Protein AF-A0A356NGY8-F1 (afdb_monomer_lite)

Radius of gyration: 26.04 Å; chains: 1; bounding box: 61×22×61 Å

Foldseek 3Di:
DPVVVVVVVVVVVVVVVVVVVVVVPPPVVVVVVVVVVVVVVVCCVVCVVPPCPVVCVVVD

Sequence (60 aa):
MSHAFAKIIRVWEIFQEFVQFLKQEKKWWLWPLVIILLLLGALIVFSSSSALAPFMYPFM

Structure (mmCIF, N/CA/C/O backbone):
data_AF-A0A356NGY8-F1
#
_entry.id   AF-A0A356NGY8-F1
#
loop_
_atom_site.group_PDB
_atom_site.id
_atom_site.type_symbol
_atom_site.label_atom_id
_atom_site.label_alt_id
_atom_site.label_comp_id
_atom_site.label_asym_id
_atom_site.label_entity_id
_atom_site.label_seq_id
_atom_site.pdbx_PDB_ins_code
_atom_site.Cartn_x
_atom_site.Cartn_y
_atom_site.Cartn_z
_atom_site.occupancy
_atom_site.B_iso_or_equiv
_atom_site.auth_seq_id
_atom_site.auth_comp_id
_atom_site.auth_asym_id
_atom_site.auth_atom_id
_atom_site.pdbx_PDB_model_num
ATOM 1 N N . MET A 1 1 ? -30.806 -10.730 35.048 1.00 54.47 1 MET A N 1
ATOM 2 C CA . MET A 1 1 ? -30.980 -10.727 33.575 1.00 54.47 1 MET A CA 1
ATOM 3 C C . MET A 1 1 ? -30.249 -9.580 32.839 1.00 54.47 1 MET A C 1
ATOM 5 O O . MET A 1 1 ? -30.326 -9.542 31.623 1.00 54.47 1 MET A O 1
ATOM 9 N N . SER A 1 2 ? -29.527 -8.664 33.515 1.00 61.75 2 SER A N 1
ATOM 10 C CA . SER A 1 2 ? -28.954 -7.438 32.899 1.00 61.75 2 SER A CA 1
ATOM 11 C C . SER A 1 2 ? -27.499 -7.573 32.381 1.00 61.75 2 SER A C 1
ATOM 13 O O . SER A 1 2 ? -27.117 -6.938 31.403 1.00 61.75 2 SER A O 1
ATOM 15 N N . HIS A 1 3 ? -26.681 -8.466 32.955 1.00 63.12 3 HIS A N 1
ATOM 16 C CA . HIS A 1 3 ? -25.234 -8.528 32.667 1.00 63.12 3 HIS A CA 1
ATOM 17 C C . HIS A 1 3 ? -24.849 -9.010 31.253 1.00 63.12 3 HIS A C 1
ATOM 19 O O . HIS A 1 3 ? -23.748 -8.720 30.790 1.00 63.12 3 HIS A O 1
ATOM 25 N N . ALA A 1 4 ? -25.728 -9.738 30.556 1.00 68.12 4 ALA A N 1
ATOM 26 C CA . ALA A 1 4 ? -25.424 -10.300 29.236 1.00 68.12 4 ALA A CA 1
ATOM 27 C C . ALA A 1 4 ? -25.447 -9.243 28.114 1.00 68.12 4 ALA A C 1
ATOM 29 O O . ALA A 1 4 ? -24.611 -9.285 27.214 1.00 68.12 4 ALA A O 1
ATOM 30 N N . PHE A 1 5 ? -26.348 -8.260 28.201 1.00 69.12 5 PHE A N 1
ATOM 31 C CA . PHE A 1 5 ? -26.484 -7.200 27.195 1.00 69.12 5 PHE A CA 1
ATOM 32 C C . PHE A 1 5 ? -25.267 -6.270 27.169 1.00 69.12 5 PHE A C 1
ATOM 34 O O . PHE A 1 5 ? -24.745 -5.960 26.100 1.00 69.12 5 PHE A O 1
ATOM 41 N N . ALA A 1 6 ? -24.741 -5.909 28.343 1.00 75.81 6 ALA A N 1
ATOM 42 C CA . ALA A 1 6 ? -23.537 -5.086 28.452 1.00 75.81 6 ALA A CA 1
ATOM 43 C C . ALA A 1 6 ? -22.295 -5.763 27.837 1.00 75.81 6 ALA A C 1
ATOM 45 O O . ALA A 1 6 ? -21.412 -5.090 27.305 1.00 75.81 6 ALA A O 1
ATOM 46 N N . LYS A 1 7 ? -22.229 -7.101 27.873 1.00 72.94 7 LYS A N 1
ATOM 47 C CA . LYS A 1 7 ? -21.110 -7.862 27.302 1.00 72.94 7 LYS A CA 1
ATOM 48 C C . LYS A 1 7 ? -21.093 -7.800 25.774 1.00 72.94 7 LYS A C 1
ATOM 50 O O . LYS A 1 7 ? -20.022 -7.670 25.193 1.00 72.94 7 LYS A O 1
ATOM 55 N N . ILE A 1 8 ? -22.261 -7.866 25.138 1.00 77.81 8 ILE A N 1
ATOM 56 C CA . ILE A 1 8 ? -22.400 -7.785 23.676 1.00 77.81 8 ILE A CA 1
ATOM 57 C C . ILE A 1 8 ? -22.014 -6.401 23.150 1.00 77.81 8 ILE A C 1
ATOM 59 O O . ILE A 1 8 ? -21.293 -6.313 22.159 1.00 77.81 8 ILE A O 1
ATOM 63 N N . ILE A 1 9 ? -22.413 -5.337 23.852 1.00 82.50 9 ILE A N 1
ATOM 64 C CA . ILE A 1 9 ? -22.072 -3.958 23.475 1.00 82.50 9 ILE A CA 1
ATOM 65 C C . ILE A 1 9 ? -20.550 -3.751 23.511 1.00 82.50 9 ILE A C 1
ATOM 67 O O . ILE A 1 9 ? -19.983 -3.240 22.551 1.00 82.50 9 ILE A O 1
ATOM 71 N N . ARG A 1 10 ? -19.862 -4.254 24.549 1.00 83.00 10 ARG A N 1
ATOM 72 C CA . ARG A 1 10 ? -18.390 -4.183 24.635 1.00 83.00 10 ARG A CA 1
ATOM 73 C C . ARG A 1 10 ? -17.667 -4.888 23.490 1.00 83.00 10 ARG A C 1
ATOM 75 O O . ARG A 1 10 ? -16.649 -4.397 23.020 1.00 83.00 10 ARG A O 1
ATOM 82 N N . VAL A 1 11 ? -18.151 -6.053 23.056 1.00 84.69 11 VAL A N 1
ATOM 83 C CA . VAL A 1 11 ? -17.524 -6.785 21.938 1.00 84.69 11 VAL A CA 1
ATOM 84 C C . VAL A 1 11 ? -17.646 -5.989 20.639 1.00 84.69 11 VAL A C 1
ATOM 86 O O . VAL A 1 11 ? -16.727 -6.002 19.821 1.00 84.69 11 VAL A O 1
ATOM 89 N N . TRP A 1 12 ? -18.753 -5.266 20.472 1.00 84.56 12 TRP A N 1
ATOM 90 C CA . TRP A 1 12 ? -18.981 -4.413 19.313 1.00 84.56 12 TRP A CA 1
ATOM 91 C C . TRP A 1 12 ? -18.039 -3.202 19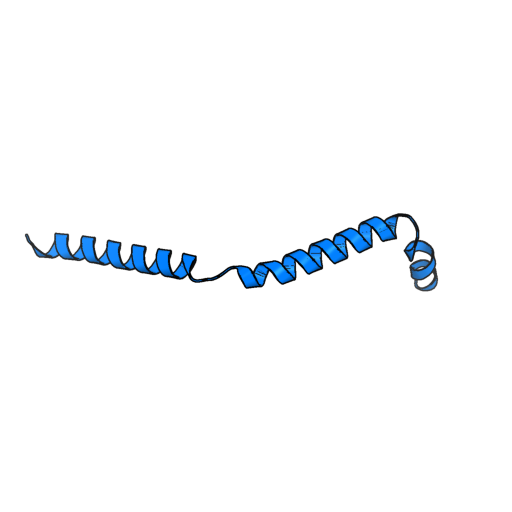.280 1.00 84.56 12 TRP A C 1
ATOM 93 O O . TRP A 1 12 ? -17.478 -2.904 18.226 1.00 84.56 12 TRP A O 1
ATOM 103 N N . GLU A 1 13 ? -17.793 -2.563 20.429 1.00 86.31 13 GLU A N 1
ATOM 104 C CA . GLU A 1 13 ? -16.836 -1.449 20.542 1.00 86.31 13 GLU A CA 1
ATOM 105 C C . GLU A 1 13 ? -15.412 -1.873 20.161 1.00 86.31 13 GLU A C 1
ATOM 107 O O . GLU A 1 13 ? -14.774 -1.209 19.346 1.00 86.31 13 GLU A O 1
ATOM 112 N N . ILE A 1 14 ? -14.954 -3.033 20.647 1.00 87.31 14 ILE A N 1
ATOM 113 C CA . ILE A 1 14 ? -13.631 -3.583 20.299 1.00 87.31 14 ILE A CA 1
ATOM 114 C C . ILE A 1 14 ? -13.514 -3.810 18.784 1.00 87.31 14 ILE A C 1
ATOM 116 O O . ILE A 1 14 ? -12.479 -3.529 18.178 1.00 87.31 14 ILE A O 1
ATOM 120 N N . PHE A 1 15 ? -14.581 -4.303 18.149 1.00 89.06 15 PHE A N 1
ATOM 121 C CA . PHE A 1 15 ? -14.611 -4.501 16.701 1.00 89.06 15 PHE A CA 1
ATOM 122 C C . PHE A 1 15 ? -14.508 -3.178 15.935 1.00 89.06 15 PHE A C 1
ATOM 124 O O . PHE A 1 15 ? -13.789 -3.099 14.936 1.00 89.06 15 PHE A O 1
ATOM 131 N N . GLN A 1 16 ? -15.202 -2.135 16.393 1.00 87.31 16 GLN A N 1
ATOM 132 C CA . GLN A 1 16 ? -15.136 -0.817 15.766 1.00 87.31 16 GLN A CA 1
ATOM 133 C C . GLN A 1 16 ? -13.754 -0.177 15.923 1.00 87.31 16 GLN A C 1
ATOM 135 O O . GLN A 1 16 ? -13.216 0.303 14.925 1.00 87.31 16 GLN A O 1
ATOM 140 N N . GLU A 1 17 ? -13.152 -0.234 17.113 1.00 86.94 17 GLU A N 1
ATOM 141 C CA . GLU A 1 17 ? -11.784 0.246 17.351 1.00 86.94 17 GLU A CA 1
ATOM 142 C C . GLU A 1 17 ? -10.773 -0.474 16.453 1.00 86.94 17 GLU A C 1
ATOM 144 O O . GLU A 1 17 ? -9.927 0.170 15.832 1.00 86.94 17 GLU A O 1
ATOM 149 N N . PHE A 1 18 ? -10.904 -1.795 16.296 1.00 86.31 18 PHE A N 1
ATOM 150 C CA . PHE A 1 18 ? -10.031 -2.582 15.426 1.00 86.31 18 PHE A CA 1
ATOM 151 C C . PHE A 1 18 ? -10.163 -2.187 13.947 1.00 86.31 18 PHE A C 1
ATOM 153 O O . PHE A 1 18 ? -9.161 -1.997 13.256 1.00 86.31 18 PHE A O 1
ATOM 160 N N . VAL A 1 19 ? -11.390 -2.002 13.447 1.00 84.56 19 VAL A N 1
ATOM 161 C CA . VAL A 1 19 ? -11.631 -1.541 12.066 1.00 84.56 19 VAL A CA 1
ATOM 162 C C . VAL A 1 19 ? -11.106 -0.119 11.858 1.00 84.56 19 VAL A C 1
ATOM 164 O O . VAL A 1 19 ? -10.561 0.189 10.796 1.00 84.56 19 VAL A O 1
ATOM 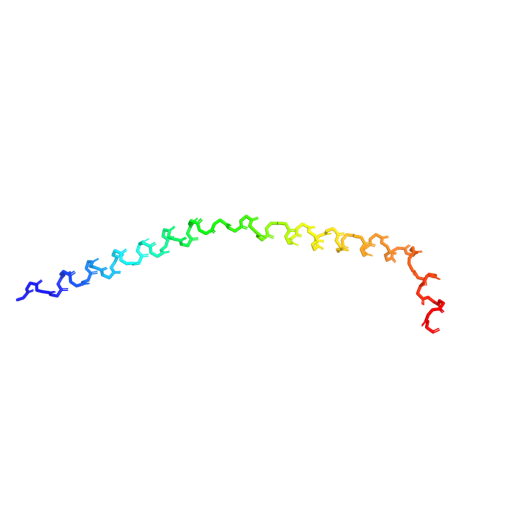167 N N . GLN A 1 20 ? -11.234 0.744 12.863 1.00 83.31 20 GLN A N 1
ATOM 168 C CA . GLN A 1 20 ? -10.710 2.105 12.827 1.00 83.31 20 GLN A CA 1
ATOM 169 C C . GLN A 1 20 ? -9.174 2.101 12.786 1.00 83.31 20 GLN A C 1
ATOM 171 O O . GLN A 1 20 ? -8.593 2.815 11.969 1.00 83.31 20 GLN A O 1
ATOM 176 N N . PHE A 1 21 ? -8.528 1.215 13.551 1.00 79.88 21 PHE A N 1
ATOM 177 C CA . PHE A 1 21 ? -7.080 0.986 13.529 1.00 79.88 21 PHE A CA 1
ATOM 178 C C . PHE A 1 21 ? -6.595 0.471 12.163 1.00 79.88 21 PHE A C 1
ATOM 180 O O . PHE A 1 21 ? -5.671 1.033 11.579 1.00 79.88 21 PHE A O 1
ATOM 187 N N . LEU A 1 22 ? -7.280 -0.521 11.581 1.00 75.50 22 LEU A N 1
ATOM 188 C CA . LEU A 1 22 ? -6.982 -1.039 10.235 1.00 75.50 22 LEU A CA 1
ATOM 189 C C . LEU A 1 22 ? -7.103 0.026 9.138 1.00 75.50 22 LEU A C 1
ATOM 191 O O . LEU A 1 22 ? -6.408 -0.038 8.124 1.00 75.50 22 LEU A O 1
ATOM 195 N N . LYS A 1 23 ? -8.000 0.998 9.319 1.00 72.44 23 LYS A N 1
ATOM 196 C CA . LYS A 1 23 ? -8.164 2.139 8.410 1.00 72.44 23 LYS A CA 1
ATOM 197 C C . LYS A 1 23 ? -7.069 3.196 8.614 1.00 72.44 23 LYS A C 1
ATOM 199 O O . LYS A 1 23 ? -6.748 3.923 7.673 1.00 72.44 23 LYS A O 1
ATOM 204 N N . GLN A 1 24 ? -6.516 3.273 9.826 1.00 73.44 24 GLN A N 1
ATOM 205 C CA . GLN A 1 24 ? -5.441 4.182 10.222 1.00 73.44 24 GLN A CA 1
ATOM 206 C C . GLN A 1 24 ? -4.069 3.728 9.707 1.00 73.44 24 GLN A C 1
ATOM 208 O O . GLN A 1 24 ? -3.235 4.582 9.397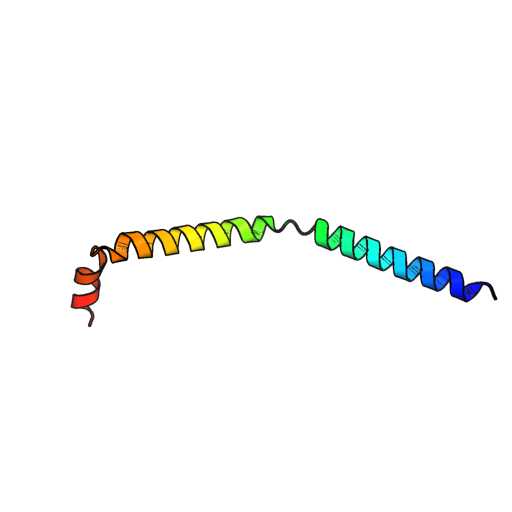 1.00 73.44 24 GLN A O 1
ATOM 213 N N . GLU A 1 25 ? -3.861 2.413 9.568 1.00 72.00 25 GLU A N 1
ATOM 214 C CA . GLU A 1 25 ? -2.692 1.798 8.928 1.00 72.0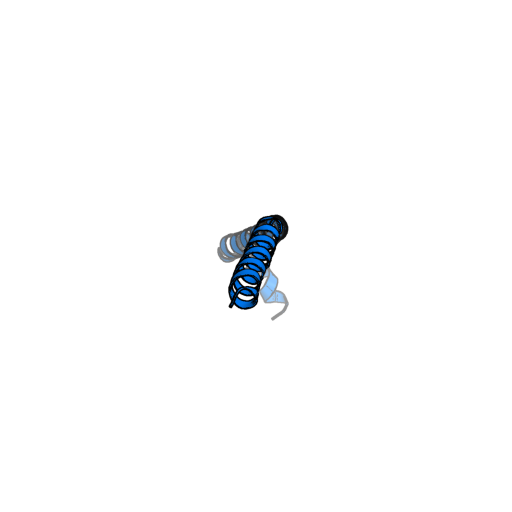0 25 GLU A CA 1
ATOM 215 C C . GLU A 1 25 ? -2.647 2.198 7.445 1.00 72.00 25 GLU A C 1
ATOM 217 O O . GLU A 1 25 ? -3.095 1.494 6.531 1.00 72.00 25 GLU A O 1
ATOM 222 N N . LYS A 1 26 ? -2.144 3.410 7.196 1.00 66.19 26 LYS A N 1
ATOM 223 C CA . LYS A 1 26 ? -1.939 3.968 5.868 1.00 66.19 26 LYS A CA 1
ATOM 224 C C . LYS A 1 26 ? -0.990 3.039 5.114 1.00 66.19 26 LYS A C 1
ATOM 226 O O . LYS A 1 26 ? 0.226 3.189 5.189 1.00 66.19 26 LYS A O 1
ATOM 231 N N . LYS A 1 27 ? -1.556 2.176 4.262 1.00 65.81 27 LYS A N 1
ATOM 232 C CA . LYS A 1 27 ? -0.876 1.375 3.217 1.00 65.81 27 LYS A CA 1
ATOM 233 C C . LYS A 1 27 ? -0.052 2.206 2.207 1.00 65.81 27 LYS A C 1
ATOM 235 O O . LYS A 1 27 ? 0.349 1.703 1.165 1.00 65.81 27 LYS A O 1
ATOM 240 N N . TRP A 1 28 ? 0.233 3.470 2.509 1.00 68.25 28 TRP A N 1
ATOM 241 C CA . TRP A 1 28 ? 1.145 4.353 1.792 1.00 68.25 28 TRP A CA 1
ATOM 242 C C . TRP A 1 28 ? 2.573 3.795 1.741 1.00 68.25 28 TRP A C 1
ATOM 244 O O . TRP A 1 28 ? 3.306 4.124 0.819 1.00 68.25 28 TRP A O 1
ATOM 254 N N . TRP A 1 29 ? 2.949 2.901 2.663 1.00 73.81 29 TRP A N 1
ATOM 255 C CA . TRP A 1 29 ? 4.224 2.174 2.616 1.00 73.81 29 TRP A CA 1
ATOM 256 C C . TRP A 1 29 ? 4.313 1.110 1.512 1.00 73.81 29 TRP A C 1
ATOM 258 O O . TRP A 1 29 ? 5.409 0.803 1.056 1.00 73.81 29 TRP A O 1
ATOM 268 N N . LEU A 1 30 ? 3.191 0.565 1.034 1.00 79.06 30 LEU A N 1
ATOM 269 C CA . LEU A 1 30 ? 3.204 -0.404 -0.074 1.00 79.06 30 LEU A CA 1
ATOM 270 C C . LEU A 1 30 ? 3.383 0.278 -1.432 1.00 79.06 30 LEU A C 1
ATOM 272 O O . LEU A 1 30 ? 3.914 -0.318 -2.363 1.00 79.06 30 LEU A O 1
ATOM 276 N N . T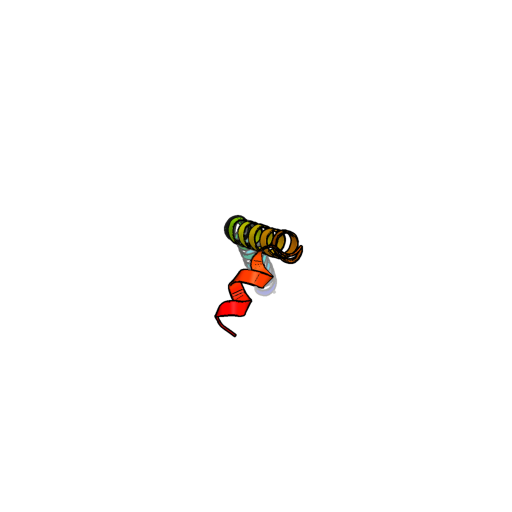RP A 1 31 ? 2.970 1.539 -1.534 1.00 87.50 31 TRP A N 1
ATOM 277 C CA . TRP A 1 31 ? 3.073 2.335 -2.752 1.00 87.50 31 TRP A CA 1
ATOM 278 C C . TRP A 1 31 ? 4.505 2.420 -3.324 1.00 87.50 31 TRP A C 1
ATOM 280 O O . TRP A 1 31 ? 4.671 2.111 -4.506 1.00 87.50 31 TRP A O 1
ATOM 290 N N . PRO A 1 32 ? 5.559 2.752 -2.543 1.00 88.25 32 PRO A N 1
ATOM 291 C CA . PRO A 1 32 ? 6.932 2.772 -3.052 1.00 88.25 32 PRO A CA 1
ATOM 292 C C . PRO A 1 32 ? 7.419 1.394 -3.523 1.00 88.25 32 PRO A C 1
ATOM 294 O O . PRO A 1 32 ? 8.087 1.313 -4.551 1.00 88.25 32 PRO A O 1
ATOM 297 N N . LEU A 1 33 ? 7.040 0.308 -2.840 1.00 90.31 33 LEU A N 1
ATOM 298 C CA . LEU A 1 33 ? 7.389 -1.054 -3.258 1.00 90.31 33 LEU A CA 1
ATOM 299 C C . LEU A 1 33 ? 6.759 -1.401 -4.618 1.00 90.31 33 LEU A C 1
ATOM 301 O O . LEU A 1 33 ? 7.435 -1.919 -5.506 1.00 90.31 33 LEU A O 1
ATOM 305 N N . VAL A 1 34 ? 5.475 -1.077 -4.797 1.00 92.25 34 VAL A N 1
ATOM 306 C CA . VAL A 1 34 ? 4.740 -1.318 -6.049 1.00 92.25 34 VAL A CA 1
ATOM 307 C C . VAL A 1 34 ? 5.318 -0.495 -7.204 1.00 92.25 34 VAL A C 1
ATOM 309 O O . VAL A 1 34 ? 5.467 -1.023 -8.305 1.00 92.25 34 VAL A O 1
ATOM 312 N N . ILE A 1 35 ? 5.702 0.764 -6.964 1.00 94.69 35 ILE A N 1
ATOM 313 C CA . ILE A 1 35 ? 6.368 1.605 -7.973 1.00 94.69 35 ILE A CA 1
ATOM 314 C C . ILE A 1 35 ? 7.685 0.977 -8.431 1.00 94.69 35 ILE A C 1
ATOM 316 O O . ILE A 1 35 ? 7.934 0.903 -9.633 1.00 94.69 35 ILE A O 1
ATOM 320 N N . ILE A 1 36 ? 8.524 0.519 -7.497 1.00 94.44 36 ILE A N 1
ATOM 321 C CA . ILE A 1 36 ? 9.816 -0.097 -7.830 1.00 94.44 36 ILE A CA 1
ATOM 322 C C . ILE A 1 36 ? 9.599 -1.378 -8.640 1.00 94.44 36 ILE A C 1
ATOM 324 O O . ILE A 1 36 ? 10.262 -1.573 -9.654 1.00 94.44 36 ILE A O 1
ATOM 328 N N . LEU A 1 37 ? 8.637 -2.218 -8.251 1.00 93.62 37 LEU A N 1
ATOM 329 C CA . LEU A 1 37 ? 8.291 -3.430 -9.000 1.00 93.62 37 LEU A CA 1
ATOM 330 C C . LEU A 1 37 ? 7.807 -3.120 -10.422 1.00 93.62 37 LEU A C 1
ATOM 332 O O . LEU A 1 37 ? 8.217 -3.799 -11.361 1.00 93.62 37 LEU A O 1
ATOM 336 N N . LEU A 1 38 ? 6.983 -2.083 -10.599 1.00 94.00 38 LEU A N 1
ATOM 337 C CA . LEU A 1 38 ? 6.545 -1.637 -11.925 1.00 94.00 38 LEU A CA 1
ATOM 338 C C . LEU A 1 38 ? 7.702 -1.085 -12.762 1.00 94.00 38 LEU A C 1
ATOM 340 O O . LEU A 1 38 ? 7.788 -1.409 -13.942 1.00 94.00 38 LEU A O 1
ATOM 344 N N . LEU A 1 39 ? 8.603 -0.298 -12.169 1.00 93.50 39 LEU A N 1
ATOM 345 C CA . LEU A 1 39 ? 9.803 0.209 -12.842 1.00 93.50 39 LEU A CA 1
ATOM 346 C C . LEU A 1 39 ? 10.726 -0.927 -13.281 1.00 93.50 39 LEU A C 1
ATOM 348 O O . LEU A 1 39 ? 11.177 -0.930 -14.421 1.00 93.50 39 LEU A O 1
ATOM 352 N N . LEU A 1 40 ? 10.977 -1.902 -12.406 1.00 90.38 40 LEU A N 1
ATOM 353 C CA . LEU A 1 40 ? 11.789 -3.076 -12.726 1.00 90.38 40 LEU A CA 1
ATOM 354 C C . LEU A 1 40 ? 11.124 -3.934 -13.805 1.00 90.38 40 LEU A C 1
ATOM 356 O O . LEU A 1 40 ? 11.785 -4.316 -14.765 1.00 90.38 40 LEU A O 1
ATOM 360 N N . GLY A 1 41 ? 9.820 -4.192 -13.694 1.00 87.38 41 GLY A N 1
ATOM 361 C CA . GLY A 1 41 ? 9.060 -4.928 -14.706 1.00 87.38 41 GLY A CA 1
ATOM 362 C C . GLY A 1 41 ? 9.067 -4.224 -16.064 1.00 87.38 41 GLY A C 1
ATOM 363 O O . GLY A 1 41 ? 9.328 -4.858 -17.084 1.00 87.38 41 GLY A O 1
ATOM 364 N N . ALA A 1 42 ? 8.864 -2.904 -16.077 1.00 87.69 42 ALA A N 1
ATOM 365 C CA . ALA A 1 42 ? 8.973 -2.085 -17.279 1.00 87.69 42 ALA A CA 1
ATOM 366 C C . ALA A 1 42 ? 10.388 -2.152 -17.864 1.00 87.69 42 ALA A C 1
ATOM 368 O O . ALA A 1 42 ? 10.541 -2.430 -19.048 1.00 87.69 42 ALA A O 1
ATOM 369 N N . LEU A 1 43 ? 11.423 -1.969 -17.042 1.00 85.56 43 LEU A N 1
ATOM 370 C CA . LEU A 1 43 ? 12.818 -2.046 -17.467 1.00 85.56 43 LEU A CA 1
ATOM 371 C C . LEU A 1 43 ? 13.134 -3.410 -18.083 1.00 85.56 43 LEU A C 1
ATOM 373 O O . LEU A 1 43 ? 13.758 -3.454 -19.136 1.00 85.56 43 LEU A O 1
ATOM 377 N N . ILE A 1 44 ? 12.650 -4.507 -17.495 1.00 81.44 44 ILE A N 1
ATOM 378 C CA . ILE A 1 44 ? 12.793 -5.857 -18.052 1.00 81.44 44 ILE A CA 1
ATOM 379 C C . ILE A 1 44 ? 12.082 -5.957 -19.400 1.00 81.44 44 ILE A C 1
ATOM 381 O O . ILE A 1 44 ? 12.705 -6.398 -20.356 1.00 81.44 44 ILE A O 1
ATOM 385 N N . VAL A 1 45 ? 10.825 -5.526 -19.528 1.00 81.75 45 VAL A N 1
ATOM 386 C CA . VAL A 1 45 ? 10.078 -5.599 -20.801 1.00 81.75 45 VAL A CA 1
ATOM 387 C C . VAL A 1 45 ? 10.749 -4.764 -21.895 1.00 81.75 45 VAL A C 1
ATOM 389 O O . VAL A 1 45 ? 10.946 -5.252 -23.008 1.00 81.75 45 VAL A O 1
ATOM 392 N N . PHE A 1 46 ? 11.171 -3.540 -21.576 1.00 78.69 46 PHE A N 1
ATOM 393 C CA . PHE A 1 46 ? 11.897 -2.675 -22.506 1.00 78.69 46 PHE A CA 1
ATOM 394 C C . PHE A 1 46 ? 13.285 -3.235 -22.844 1.00 78.69 46 PHE A C 1
ATOM 396 O O . PHE A 1 46 ? 13.721 -3.152 -23.989 1.00 78.69 46 PHE A O 1
ATOM 403 N N . SER A 1 47 ? 13.959 -3.878 -21.893 1.00 69.75 47 SER A N 1
ATOM 404 C CA . SER A 1 47 ? 15.273 -4.493 -22.095 1.00 69.75 47 SER A CA 1
ATOM 405 C C . SER A 1 47 ? 15.229 -5.828 -22.854 1.00 69.75 47 SER A C 1
ATOM 407 O O . SER A 1 47 ? 16.137 -6.140 -23.633 1.00 69.75 47 SER A O 1
ATOM 409 N N . SER A 1 48 ? 14.141 -6.585 -22.691 1.00 58.53 48 SER A N 1
ATOM 410 C CA . SER A 1 48 ? 13.874 -7.857 -23.377 1.00 58.53 48 SER A CA 1
ATOM 411 C C . SER A 1 48 ? 13.763 -7.686 -24.892 1.00 58.53 48 SER A C 1
ATOM 413 O O . SER A 1 48 ? 13.949 -8.651 -25.624 1.00 58.53 48 SER A O 1
ATOM 415 N N . SER A 1 49 ? 13.554 -6.456 -25.382 1.00 62.19 49 SER A N 1
ATOM 416 C CA . SER A 1 49 ? 13.604 -6.119 -26.812 1.00 62.19 49 SER A CA 1
ATOM 417 C C . SER A 1 49 ? 15.016 -6.151 -27.435 1.00 62.19 49 SER A C 1
ATOM 419 O O . SER A 1 49 ? 15.190 -5.675 -28.549 1.00 62.19 49 SER A O 1
ATOM 421 N N . SER A 1 50 ? 15.994 -6.795 -26.775 1.00 63.25 50 SER A N 1
ATOM 422 C CA . SER A 1 50 ? 17.366 -7.080 -27.247 1.00 63.25 50 SER A CA 1
ATOM 423 C C . SER A 1 50 ? 18.473 -6.122 -26.774 1.00 63.25 50 SER A C 1
ATOM 425 O O . SER A 1 50 ? 19.487 -5.976 -27.457 1.00 63.25 50 SER A O 1
ATOM 427 N N . ALA A 1 51 ? 18.356 -5.509 -25.591 1.00 63.75 51 ALA A N 1
ATOM 428 C CA . ALA A 1 51 ? 19.437 -4.667 -25.054 1.00 63.75 51 ALA A CA 1
ATOM 429 C C . ALA A 1 51 ? 20.412 -5.417 -24.126 1.00 63.75 51 ALA A C 1
ATOM 431 O O . ALA A 1 51 ? 21.596 -5.097 -24.117 1.00 63.75 51 ALA A O 1
ATOM 432 N N . LEU A 1 52 ? 19.951 -6.417 -23.359 1.00 61.50 52 LEU A N 1
ATOM 433 C CA . LEU A 1 52 ? 20.794 -7.134 -22.380 1.00 61.50 52 LEU A CA 1
ATOM 434 C C . LEU A 1 52 ? 21.275 -8.525 -22.821 1.00 61.50 52 LEU A C 1
ATOM 436 O O . LEU A 1 52 ? 22.201 -9.061 -22.213 1.00 61.50 52 LEU A O 1
ATOM 440 N N . ALA A 1 53 ? 20.718 -9.089 -23.899 1.00 66.38 53 ALA A N 1
ATOM 441 C CA . ALA A 1 53 ? 21.140 -10.388 -24.436 1.00 66.38 53 ALA A CA 1
ATOM 442 C C . ALA A 1 53 ? 22.660 -10.482 -24.728 1.00 66.38 53 ALA A C 1
ATOM 444 O O . ALA A 1 53 ? 23.265 -11.482 -24.340 1.00 66.38 53 ALA A O 1
ATOM 445 N N . PRO A 1 54 ? 23.328 -9.453 -25.298 1.00 63.03 54 PRO A N 1
ATOM 446 C CA . PRO A 1 54 ? 24.769 -9.505 -25.563 1.00 63.03 54 PRO A CA 1
ATOM 447 C C . PRO A 1 54 ? 25.649 -9.333 -24.316 1.00 63.03 54 PRO A C 1
ATOM 449 O O . PRO A 1 54 ? 26.835 -9.630 -24.379 1.00 63.03 54 PRO A O 1
ATOM 452 N N . PHE A 1 55 ? 25.103 -8.841 -23.197 1.00 70.50 55 PHE A N 1
ATOM 453 C CA . PHE A 1 55 ? 25.855 -8.590 -21.957 1.00 70.50 55 PHE A CA 1
ATOM 454 C C . PHE A 1 55 ? 25.801 -9.757 -20.967 1.00 70.50 55 PHE A C 1
ATOM 456 O O . PHE A 1 55 ? 26.644 -9.835 -20.080 1.00 70.50 55 PHE A O 1
ATOM 463 N N . MET A 1 56 ? 24.830 -10.665 -21.112 1.00 63.50 56 MET A N 1
ATOM 464 C CA . MET A 1 56 ? 24.768 -11.919 -20.347 1.00 63.50 56 MET A CA 1
ATOM 465 C C . MET A 1 56 ? 25.542 -13.053 -21.027 1.00 63.50 56 MET A C 1
ATOM 467 O O . MET A 1 56 ? 26.094 -13.908 -20.342 1.00 63.50 56 MET A O 1
ATOM 471 N N . TYR A 1 57 ? 25.643 -13.018 -22.360 1.00 62.75 57 TYR A N 1
ATOM 472 C CA . TYR A 1 57 ? 26.399 -13.991 -23.155 1.00 62.75 57 TYR A CA 1
ATOM 473 C C . TYR A 1 57 ? 27.895 -14.138 -22.791 1.00 62.75 57 TYR A C 1
ATOM 475 O O . TYR A 1 57 ? 28.413 -15.237 -22.928 1.00 62.75 57 TYR A O 1
ATOM 483 N N . PRO A 1 58 ? 28.613 -13.107 -22.299 1.00 78.12 58 PRO A N 1
ATOM 484 C CA . PRO A 1 58 ? 30.010 -13.243 -21.883 1.00 78.12 58 PRO A CA 1
ATOM 485 C C . PRO A 1 58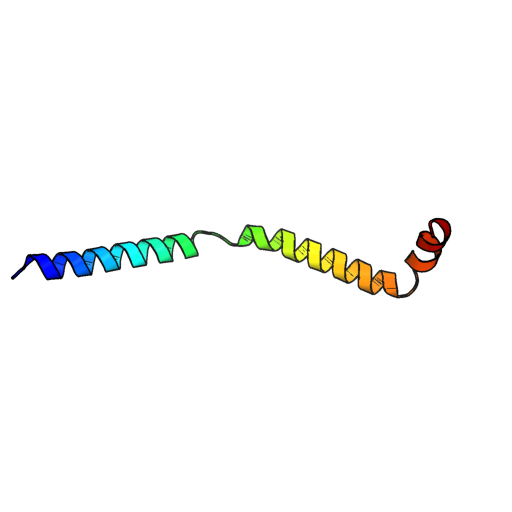 ? 30.205 -14.001 -20.562 1.00 78.12 58 PRO A C 1
ATOM 487 O O . PRO A 1 58 ? 31.338 -14.341 -20.232 1.00 78.12 58 PRO A O 1
ATOM 490 N N . PHE A 1 59 ? 29.137 -14.208 -19.783 1.00 74.75 59 PHE A N 1
ATOM 491 C CA . PHE A 1 59 ? 29.187 -14.845 -18.461 1.00 74.75 59 PHE A CA 1
ATOM 492 C C . PHE A 1 59 ? 28.549 -16.245 -18.428 1.00 74.75 59 PHE A C 1
ATOM 494 O O . PHE A 1 59 ? 28.532 -16.860 -17.361 1.00 74.75 59 PHE A O 1
ATOM 501 N N . MET A 1 60 ? 28.006 -16.724 -19.556 1.00 59.72 60 MET A N 1
ATOM 502 C CA . MET A 1 60 ? 27.487 -18.089 -19.735 1.00 59.72 60 MET A CA 1
ATOM 503 C C . MET A 1 60 ? 28.506 -18.997 -20.416 1.00 59.72 60 MET A C 1
ATOM 505 O O . MET A 1 60 ? 29.280 -18.492 -21.257 1.00 59.72 60 MET A O 1
#

pLDDT: mean 77.24, std 11.01, range [54.47, 94.69]

Secondary structure (DSSP, 8-state):
--HHHHHHHHHHHHHHHHHHHHHHS-GGGHHHHHHHHHHHHHHHHHHHTTTSHHHHGGG-